Protein AF-A0A4Z0BQF0-F1 (afdb_monomer_lite)

Structure (mmCIF, N/CA/C/O backbone):
data_AF-A0A4Z0BQF0-F1
#
_entry.id   AF-A0A4Z0BQF0-F1
#
loop_
_atom_site.group_PDB
_atom_site.id
_atom_site.type_symbol
_atom_site.label_atom_id
_atom_site.label_alt_id
_atom_site.label_comp_id
_atom_site.label_asym_id
_atom_site.label_entity_id
_atom_site.label_seq_id
_atom_site.pdbx_PDB_ins_code
_atom_site.Cartn_x
_atom_site.Cartn_y
_atom_site.Cartn_z
_atom_site.occupancy
_atom_site.B_iso_or_equiv
_atom_site.auth_seq_id
_atom_site.auth_comp_id
_atom_site.auth_asym_id
_atom_site.auth_atom_id
_atom_site.pdbx_PDB_model_num
ATOM 1 N N . MET A 1 1 ? 35.170 10.098 24.941 1.00 36.47 1 MET A N 1
ATOM 2 C CA . MET A 1 1 ? 35.971 8.857 24.996 1.00 36.47 1 MET A CA 1
ATOM 3 C C . MET A 1 1 ? 34.979 7.705 24.861 1.00 36.47 1 MET A C 1
ATOM 5 O O . MET A 1 1 ? 34.327 7.397 25.837 1.00 36.47 1 MET A O 1
ATOM 9 N N . GLY A 1 2 ? 34.606 7.174 23.699 1.00 35.69 2 GLY A N 1
ATOM 10 C CA . GLY A 1 2 ? 35.342 6.947 22.461 1.00 35.69 2 GLY A CA 1
ATOM 11 C C . GLY A 1 2 ? 35.560 5.438 22.331 1.00 35.69 2 GLY A C 1
ATOM 12 O O . GLY A 1 2 ? 36.603 4.971 22.761 1.00 35.69 2 GLY A O 1
ATOM 13 N N . VAL A 1 3 ? 34.583 4.689 21.801 1.00 45.22 3 VAL A N 1
ATOM 14 C CA . VAL A 1 3 ? 34.793 3.307 21.331 1.00 45.22 3 VAL A CA 1
ATOM 15 C C . VAL A 1 3 ? 34.019 3.104 20.028 1.00 45.22 3 VAL A C 1
ATOM 17 O O . VAL A 1 3 ? 32.892 3.570 19.870 1.00 45.22 3 VAL A O 1
ATOM 20 N N . ILE A 1 4 ? 34.726 2.492 19.089 1.00 41.62 4 ILE A N 1
ATOM 21 C CA . ILE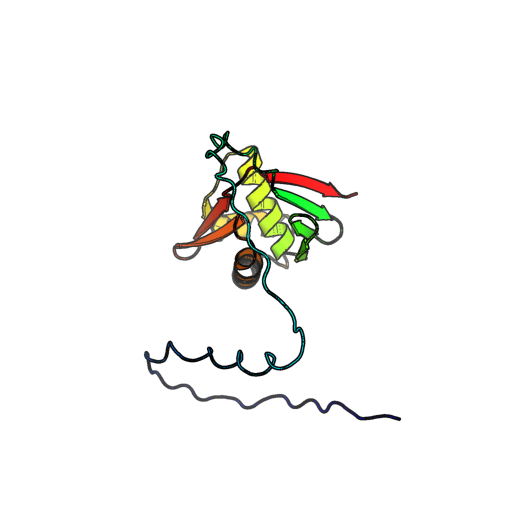 A 1 4 ? 34.527 2.435 17.643 1.00 41.62 4 ILE A CA 1
ATOM 22 C C . ILE A 1 4 ? 33.658 1.217 17.302 1.00 41.62 4 ILE A C 1
ATOM 24 O O . ILE A 1 4 ? 33.927 0.129 17.806 1.00 41.62 4 ILE A O 1
ATOM 28 N N . PHE A 1 5 ? 32.665 1.373 16.423 1.00 38.44 5 PHE A N 1
ATOM 29 C CA . PHE A 1 5 ? 32.040 0.235 15.744 1.00 38.44 5 PHE A CA 1
ATOM 30 C C . PHE A 1 5 ? 32.835 -0.050 14.472 1.00 38.44 5 PHE A C 1
ATOM 32 O O . PHE A 1 5 ? 32.873 0.776 13.560 1.00 38.44 5 PHE A O 1
ATOM 39 N N . LEU A 1 6 ? 33.520 -1.191 14.461 1.00 40.44 6 LEU A N 1
ATOM 40 C CA . LEU A 1 6 ? 34.156 -1.744 13.275 1.00 40.44 6 LEU A CA 1
ATOM 41 C C . LEU A 1 6 ? 33.086 -2.414 12.415 1.00 40.44 6 LEU A C 1
ATOM 43 O O . LEU A 1 6 ? 32.376 -3.314 12.859 1.00 40.44 6 LEU A O 1
ATOM 47 N N . ASP A 1 7 ? 33.006 -1.918 11.191 1.00 36.16 7 ASP A N 1
ATOM 48 C CA . ASP A 1 7 ? 32.396 -2.542 10.030 1.00 36.16 7 ASP A CA 1
ATOM 49 C C . ASP A 1 7 ? 33.197 -3.801 9.642 1.00 36.16 7 ASP A C 1
ATOM 51 O O . ASP A 1 7 ? 34.430 -3.808 9.722 1.00 36.16 7 ASP A O 1
ATOM 55 N N . SER A 1 8 ? 32.521 -4.877 9.248 1.00 38.41 8 SER A N 1
ATOM 56 C CA . SER A 1 8 ? 33.123 -5.956 8.457 1.00 38.41 8 SER A CA 1
ATOM 57 C C . SER A 1 8 ? 32.035 -6.642 7.647 1.00 38.41 8 SER A C 1
ATOM 59 O O . SER A 1 8 ? 31.289 -7.495 8.127 1.00 38.41 8 SER A O 1
ATOM 61 N N . GLU A 1 9 ? 31.957 -6.188 6.405 1.00 40.25 9 GLU A N 1
ATOM 62 C CA . GLU A 1 9 ? 31.356 -6.848 5.259 1.00 40.25 9 GLU A CA 1
ATOM 63 C C . GLU A 1 9 ? 31.924 -8.259 4.999 1.00 40.25 9 GLU A C 1
ATOM 65 O O . GLU A 1 9 ? 33.106 -8.528 5.203 1.00 40.25 9 GLU A O 1
ATOM 70 N N . LEU A 1 10 ? 31.056 -9.087 4.408 1.00 37.41 10 LEU A N 1
ATOM 71 C CA . LEU A 1 10 ? 31.344 -10.228 3.530 1.00 37.41 10 LEU A CA 1
ATOM 72 C C . LEU A 1 10 ? 31.944 -11.497 4.153 1.00 37.41 10 LEU A C 1
ATOM 74 O O . LEU A 1 10 ? 33.155 -11.677 4.256 1.00 37.41 10 LEU A O 1
ATOM 78 N N . GLN A 1 11 ? 31.072 -12.493 4.324 1.00 39.50 11 GLN A N 1
ATOM 79 C CA . GLN A 1 11 ? 31.432 -13.847 3.916 1.00 39.50 11 GLN A CA 1
ATOM 80 C C . GLN A 1 11 ? 30.382 -14.407 2.958 1.00 39.50 11 GLN A C 1
ATOM 82 O O . GLN A 1 11 ? 29.212 -14.600 3.283 1.00 39.50 11 GLN A O 1
ATOM 87 N N . ASP A 1 12 ? 30.869 -14.559 1.738 1.00 36.28 12 ASP A N 1
ATOM 88 C CA . ASP A 1 12 ? 30.223 -15.022 0.530 1.00 36.28 12 ASP A CA 1
ATOM 89 C C . ASP A 1 12 ? 29.967 -16.541 0.561 1.00 36.28 12 ASP A C 1
ATOM 91 O O . ASP A 1 12 ? 30.722 -17.303 1.163 1.00 36.28 12 ASP A O 1
ATOM 95 N N . LEU A 1 13 ? 28.949 -16.949 -0.201 1.00 39.44 13 LEU A N 1
ATOM 96 C CA . LEU A 1 13 ? 28.842 -18.221 -0.930 1.00 39.44 13 LEU A CA 1
ATOM 97 C C . LEU A 1 13 ? 28.981 -19.550 -0.161 1.00 39.44 13 LEU A C 1
ATOM 99 O O . LEU A 1 13 ? 30.055 -20.136 -0.086 1.00 39.44 13 LEU A O 1
ATOM 103 N N . THR A 1 14 ? 27.839 -20.177 0.134 1.00 38.66 14 THR A N 1
ATOM 104 C CA . THR A 1 14 ? 27.660 -21.597 -0.225 1.00 38.66 14 THR A CA 1
ATOM 105 C C . THR A 1 14 ? 26.267 -21.804 -0.808 1.00 38.66 14 THR A C 1
ATOM 107 O O . THR A 1 14 ? 25.252 -21.727 -0.123 1.00 38.66 14 THR A O 1
ATOM 110 N N . GLY A 1 15 ? 26.218 -22.023 -2.120 1.00 39.31 15 GLY A N 1
ATOM 111 C CA . GLY A 1 15 ? 25.079 -22.668 -2.747 1.00 39.31 15 GLY A CA 1
ATOM 112 C C . GLY A 1 15 ? 25.217 -24.171 -2.553 1.00 39.31 15 GLY A C 1
ATOM 113 O O . GLY A 1 15 ? 26.215 -24.743 -2.978 1.00 39.31 15 GLY A O 1
ATOM 114 N N . LEU A 1 16 ? 24.222 -24.796 -1.937 1.00 42.75 16 LEU A N 1
ATOM 115 C CA . LEU A 1 16 ? 23.752 -26.116 -2.324 1.00 42.75 16 LEU A CA 1
ATOM 116 C C . LEU A 1 16 ? 22.307 -26.254 -1.841 1.00 42.75 16 LEU A C 1
ATOM 118 O O . LEU A 1 16 ? 21.987 -25.997 -0.685 1.00 42.75 16 LEU A O 1
ATOM 122 N N . ASP A 1 17 ? 21.467 -26.578 -2.808 1.00 46.16 17 ASP A N 1
ATOM 123 C CA . ASP A 1 17 ? 20.210 -27.307 -2.714 1.00 46.16 17 ASP A CA 1
ATOM 124 C C . ASP A 1 17 ? 20.035 -28.089 -1.392 1.00 46.16 17 ASP A C 1
ATOM 126 O O . ASP A 1 17 ? 20.763 -29.050 -1.158 1.00 46.16 17 ASP A O 1
ATOM 130 N N . ASP A 1 18 ? 19.080 -27.684 -0.545 1.00 44.59 18 ASP A N 1
ATOM 131 C CA . ASP A 1 18 ? 18.231 -28.650 0.163 1.00 44.59 18 ASP A CA 1
ATOM 132 C C . ASP A 1 18 ? 16.933 -27.998 0.672 1.00 44.59 18 ASP A C 1
ATOM 134 O O . ASP A 1 18 ? 16.900 -27.093 1.516 1.00 44.59 18 ASP A O 1
ATOM 138 N N . GLU A 1 19 ? 15.826 -28.475 0.122 1.00 52.97 19 GLU A N 1
ATOM 139 C CA . GLU A 1 19 ? 14.467 -28.210 0.560 1.00 52.97 19 GLU A CA 1
ATOM 140 C C . GLU A 1 19 ? 14.216 -28.991 1.854 1.00 52.97 19 GLU A C 1
ATOM 142 O O . GLU A 1 19 ? 13.669 -30.077 1.783 1.00 52.97 19 GLU A O 1
ATOM 147 N N . THR A 1 20 ? 14.627 -28.482 3.027 1.00 52.19 20 THR A N 1
ATOM 148 C CA . THR A 1 20 ? 14.058 -28.788 4.367 1.00 52.19 20 THR A CA 1
ATOM 149 C C . THR A 1 20 ? 14.791 -27.985 5.454 1.00 52.19 20 THR A C 1
ATOM 151 O O . THR A 1 20 ? 15.859 -28.384 5.899 1.00 52.19 20 THR A O 1
ATOM 154 N N . SER A 1 21 ? 14.210 -26.876 5.939 1.00 42.09 21 SER A N 1
ATOM 155 C CA . SER A 1 21 ? 14.382 -26.376 7.329 1.00 42.09 21 SER A CA 1
ATOM 156 C C . SER A 1 21 ? 13.502 -25.146 7.601 1.00 42.09 21 SER A C 1
ATOM 158 O O . SER A 1 21 ? 13.953 -24.022 7.811 1.00 42.09 21 SER A O 1
ATOM 160 N N . ARG A 1 22 ? 12.183 -25.365 7.606 1.00 47.41 22 ARG A N 1
ATOM 161 C CA . ARG A 1 22 ? 11.244 -24.563 8.402 1.00 47.41 22 ARG A CA 1
ATOM 162 C C . ARG A 1 22 ? 11.247 -25.153 9.809 1.00 47.41 22 ARG A C 1
ATOM 164 O O . ARG A 1 22 ? 10.743 -26.256 9.959 1.00 47.41 22 ARG A O 1
ATOM 171 N N . SER A 1 23 ? 11.772 -24.425 10.793 1.00 43.50 23 SER A N 1
ATOM 172 C CA . SER A 1 23 ? 11.449 -24.509 12.234 1.00 43.50 23 SER A CA 1
ATOM 173 C C . SER A 1 23 ? 12.707 -24.306 13.074 1.00 43.50 23 SER A C 1
ATOM 175 O O . SER A 1 23 ? 13.505 -25.226 13.192 1.00 43.50 23 SER A O 1
ATOM 177 N N . ALA A 1 24 ? 12.846 -23.114 13.662 1.00 48.50 24 ALA A N 1
ATOM 178 C CA . ALA A 1 24 ? 13.331 -22.882 15.031 1.00 48.50 24 ALA A CA 1
ATOM 179 C C . ALA A 1 24 ? 13.774 -21.417 15.176 1.00 48.50 24 ALA A C 1
ATOM 181 O O . ALA A 1 24 ? 14.941 -21.086 15.016 1.00 48.50 24 ALA A O 1
ATOM 182 N N . PHE A 1 25 ? 12.835 -20.525 15.492 1.00 41.22 25 PHE A N 1
ATOM 183 C CA . PHE A 1 25 ? 13.168 -19.249 16.135 1.00 41.22 25 PHE A CA 1
ATOM 184 C C . PHE A 1 25 ? 12.067 -18.896 17.143 1.00 41.22 25 PHE A C 1
ATOM 186 O O . PHE A 1 25 ? 11.382 -17.885 17.048 1.00 41.22 25 PHE A O 1
ATOM 193 N N . ILE A 1 26 ? 11.853 -19.810 18.093 1.00 52.25 26 ILE A N 1
ATOM 194 C CA . ILE A 1 26 ? 11.098 -19.568 19.325 1.00 52.25 26 ILE A CA 1
ATOM 195 C C . ILE A 1 26 ? 11.985 -20.070 20.460 1.00 52.25 26 ILE A C 1
ATOM 197 O O . ILE A 1 26 ? 11.870 -21.218 20.870 1.00 52.25 26 ILE A O 1
ATOM 201 N N . THR A 1 27 ? 12.919 -19.240 20.925 1.00 51.25 27 THR A N 1
ATOM 202 C CA . THR A 1 27 ? 13.551 -19.394 22.248 1.00 51.25 27 THR A CA 1
ATOM 203 C C . THR A 1 27 ? 14.149 -18.052 22.685 1.00 51.25 27 THR A C 1
ATOM 205 O O . THR A 1 27 ? 15.362 -17.859 22.676 1.00 51.25 27 THR A O 1
ATOM 208 N N . HIS A 1 28 ? 13.294 -17.077 23.012 1.00 44.16 28 HIS A N 1
ATOM 209 C CA . HIS A 1 28 ? 13.731 -15.920 23.809 1.00 44.16 28 HIS A CA 1
ATOM 210 C C . HIS A 1 28 ? 12.588 -15.244 24.583 1.00 44.16 28 HIS A C 1
ATOM 212 O O . HIS A 1 28 ? 12.461 -14.023 24.606 1.00 44.16 28 HIS A O 1
ATOM 218 N N . ILE A 1 29 ? 11.738 -16.045 25.226 1.00 52.66 29 ILE A N 1
ATOM 219 C CA . ILE A 1 29 ? 10.894 -15.582 26.331 1.00 52.66 29 ILE A CA 1
ATOM 220 C C . ILE A 1 29 ? 11.113 -16.581 27.455 1.00 52.66 29 ILE A C 1
ATOM 222 O O . ILE A 1 29 ? 10.478 -17.623 27.406 1.00 52.66 29 ILE A O 1
ATOM 226 N N . GLU A 1 30 ? 12.022 -16.306 28.401 1.00 44.28 30 GLU A N 1
ATOM 227 C CA . GLU A 1 30 ? 12.051 -17.023 29.695 1.00 44.28 30 GLU A CA 1
ATOM 228 C C . GLU A 1 30 ? 13.023 -16.455 30.755 1.00 44.28 30 GLU A C 1
ATOM 230 O O . GLU A 1 30 ? 13.664 -17.201 31.485 1.00 44.28 30 GLU A O 1
ATOM 235 N N . ALA A 1 31 ? 13.144 -15.129 30.904 1.00 47.25 31 ALA A N 1
ATOM 236 C CA . ALA A 1 31 ? 13.887 -14.578 32.050 1.00 47.25 31 ALA A CA 1
ATOM 237 C C . ALA A 1 31 ? 13.473 -13.144 32.420 1.00 47.25 31 ALA A C 1
ATOM 239 O O . ALA A 1 31 ? 14.255 -12.215 32.243 1.00 47.25 31 ALA A O 1
ATOM 240 N N . ALA A 1 32 ? 12.249 -12.944 32.922 1.00 46.34 32 ALA A N 1
ATOM 241 C CA . ALA A 1 32 ? 11.877 -11.696 33.612 1.00 46.34 32 ALA A CA 1
ATOM 242 C C . ALA A 1 32 ? 10.595 -11.832 34.463 1.00 46.34 32 ALA A C 1
ATOM 244 O O . ALA A 1 32 ? 9.720 -10.973 34.394 1.00 46.34 32 ALA A O 1
ATOM 245 N N . MET A 1 33 ? 10.437 -12.917 35.233 1.00 46.38 33 MET A N 1
ATOM 246 C CA . MET A 1 33 ? 9.227 -13.123 36.049 1.00 46.38 33 MET A CA 1
ATOM 247 C C . MET A 1 33 ? 9.499 -13.568 37.489 1.00 46.38 33 MET A C 1
ATOM 249 O O . MET A 1 33 ? 8.829 -14.447 38.011 1.00 46.38 33 MET A O 1
ATOM 253 N N . GLU A 1 34 ? 10.444 -12.917 38.157 1.00 47.38 34 GLU A N 1
ATOM 254 C CA . GLU A 1 34 ? 10.653 -13.069 39.599 1.00 47.38 34 GLU A CA 1
ATOM 255 C C . GLU A 1 34 ? 10.967 -11.689 40.180 1.00 47.38 34 GLU A C 1
ATOM 257 O O . GLU A 1 34 ? 12.089 -11.213 40.039 1.00 47.38 34 GLU A O 1
ATOM 262 N N . LEU A 1 35 ? 9.957 -11.019 40.752 1.00 45.44 35 LEU A N 1
ATOM 263 C CA . LEU A 1 35 ? 10.021 -10.286 42.029 1.00 45.44 35 LEU A CA 1
ATOM 264 C C . LEU A 1 35 ? 8.879 -9.264 42.162 1.00 45.44 35 LEU A C 1
ATOM 266 O O . LEU A 1 35 ? 8.734 -8.351 41.357 1.00 45.44 35 LEU A O 1
ATOM 270 N N . ALA A 1 36 ? 8.173 -9.394 43.289 1.00 46.69 36 ALA A N 1
ATOM 271 C CA . ALA A 1 36 ? 7.253 -8.441 43.910 1.00 46.69 36 ALA A CA 1
ATOM 272 C C . ALA A 1 36 ? 5.842 -8.325 43.302 1.00 46.69 36 ALA A C 1
ATOM 274 O O . ALA A 1 36 ? 5.617 -7.641 42.314 1.00 46.69 36 ALA A O 1
ATOM 275 N N . ILE A 1 37 ? 4.855 -8.897 43.996 1.00 45.00 37 ILE A N 1
ATOM 276 C CA . ILE A 1 37 ? 3.926 -8.143 44.860 1.00 45.00 37 ILE A CA 1
ATOM 277 C C . ILE A 1 37 ? 3.157 -9.167 45.705 1.00 45.00 37 ILE A C 1
ATOM 279 O O . ILE A 1 37 ? 2.537 -10.092 45.186 1.00 45.00 37 ILE A O 1
ATOM 283 N N . GLY A 1 38 ? 3.246 -9.014 47.023 1.00 33.69 38 GLY A N 1
ATOM 284 C CA . GLY A 1 38 ? 2.486 -9.800 47.982 1.00 33.69 38 GLY A CA 1
ATOM 285 C C . GLY A 1 38 ? 1.172 -9.138 48.410 1.00 33.69 38 GLY A C 1
ATOM 286 O O . GLY A 1 38 ? 1.055 -7.916 48.383 1.00 33.69 38 GLY A O 1
ATOM 287 N N . VAL A 1 39 ? 0.306 -10.001 48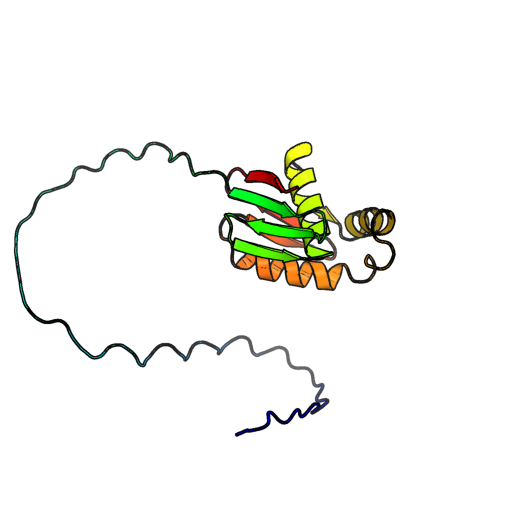.970 1.00 38.19 39 VAL A N 1
ATOM 288 C CA . VAL A 1 39 ? -0.740 -9.755 49.998 1.00 38.19 39 VAL A CA 1
ATOM 289 C C . VAL A 1 39 ? -2.076 -9.142 49.489 1.00 38.19 39 VAL A C 1
ATOM 291 O O . VAL A 1 39 ? -2.040 -8.181 48.732 1.00 38.19 39 VAL A O 1
ATOM 294 N N . PRO A 1 40 ? -3.275 -9.551 49.980 1.00 43.66 40 PRO A N 1
ATOM 295 C CA . PRO A 1 40 ? -3.881 -10.886 50.076 1.00 43.66 40 PRO A CA 1
ATOM 296 C C . PRO A 1 40 ? -5.373 -10.905 49.601 1.00 43.66 40 PRO A C 1
ATOM 298 O O . PRO A 1 40 ? -5.919 -9.935 49.089 1.00 43.66 40 PRO A O 1
ATOM 301 N N . HIS A 1 41 ? -6.015 -12.056 49.814 1.00 45.53 41 HIS A N 1
ATOM 302 C CA . HIS A 1 41 ? -7.401 -12.476 49.553 1.00 45.53 41 HIS A CA 1
ATOM 303 C C . HIS A 1 41 ? -8.531 -11.491 49.950 1.00 45.53 41 HIS A C 1
ATOM 305 O O . HIS A 1 41 ? -8.568 -11.005 51.080 1.00 45.53 41 HIS A O 1
ATOM 311 N N . GLY A 1 42 ? -9.507 -11.303 49.051 1.00 31.97 42 GLY A N 1
ATOM 312 C CA . GLY A 1 42 ? -10.768 -10.593 49.297 1.00 31.97 42 GLY A CA 1
ATOM 313 C C . GLY A 1 42 ? -11.902 -11.111 48.401 1.00 31.97 42 GLY A C 1
ATOM 314 O O . GLY A 1 42 ? -11.964 -10.795 47.218 1.00 31.97 42 GLY A O 1
ATOM 315 N N . GLU A 1 43 ? -12.766 -11.932 48.991 1.00 41.53 43 GLU A N 1
ATOM 316 C CA . GLU A 1 43 ? -14.031 -12.471 48.472 1.00 41.53 43 GLU A CA 1
ATOM 317 C C . GLU A 1 43 ? -15.096 -11.362 48.295 1.00 41.53 43 GLU A C 1
ATOM 319 O O . GLU A 1 43 ? -15.281 -10.572 49.218 1.00 41.53 43 GLU A O 1
ATOM 324 N N . LEU A 1 44 ? -15.819 -11.315 47.160 1.00 39.62 44 LEU A N 1
ATOM 325 C CA . LEU A 1 44 ? -17.300 -11.314 47.095 1.00 39.62 44 LEU A CA 1
ATOM 326 C C . LEU A 1 44 ? -17.828 -11.248 45.644 1.00 39.62 44 LEU A C 1
ATOM 328 O O . LEU A 1 44 ? -17.402 -10.439 44.825 1.00 39.62 44 LEU A O 1
ATOM 332 N N . ALA A 1 45 ? -18.812 -12.102 45.364 1.00 45.94 45 ALA A N 1
ATOM 333 C CA . ALA A 1 45 ? -19.492 -12.285 44.087 1.00 45.94 45 ALA A CA 1
ATOM 334 C C . ALA A 1 45 ? -20.494 -11.170 43.717 1.00 45.94 45 ALA A C 1
ATOM 336 O O . ALA A 1 45 ? -21.157 -10.609 44.587 1.00 45.94 45 ALA A O 1
ATOM 337 N N . ALA A 1 46 ? -20.722 -10.982 42.410 1.00 41.59 46 ALA A N 1
ATOM 338 C CA . ALA A 1 46 ? -22.021 -10.595 41.844 1.00 41.59 46 ALA A CA 1
ATOM 339 C C . ALA A 1 46 ? -22.129 -11.073 40.374 1.00 41.59 46 ALA A C 1
ATOM 341 O O . ALA A 1 46 ? -21.162 -10.924 39.623 1.00 41.59 46 ALA A O 1
ATOM 342 N N . PRO A 1 47 ? -23.266 -11.648 39.932 1.00 48.22 47 PRO A N 1
ATOM 343 C CA . PRO A 1 47 ? -23.418 -12.158 38.572 1.00 48.22 47 PRO A CA 1
ATOM 344 C C . PRO A 1 47 ? -23.755 -11.012 37.610 1.00 48.22 47 PRO A C 1
ATOM 346 O O . PRO A 1 47 ? -24.793 -10.366 37.744 1.00 48.22 47 PRO A O 1
ATOM 349 N N . LEU A 1 48 ? -22.890 -10.762 36.626 1.00 48.41 48 LEU A N 1
ATOM 350 C CA . LEU A 1 48 ? -23.175 -9.816 35.549 1.00 48.41 48 LEU A CA 1
ATOM 351 C C . LEU A 1 48 ? -23.875 -10.549 34.402 1.00 48.41 48 LEU A C 1
ATOM 353 O O . LEU A 1 48 ? -23.280 -11.341 33.675 1.00 48.41 48 LEU A O 1
ATOM 357 N N . THR A 1 49 ? -25.168 -10.275 34.277 1.00 46.81 49 THR A N 1
ATOM 358 C CA . THR A 1 49 ? -26.026 -10.561 33.127 1.00 46.81 49 THR A CA 1
ATOM 359 C C . THR A 1 49 ? -25.315 -10.168 31.821 1.00 46.81 49 THR A C 1
ATOM 361 O O . THR A 1 49 ? -24.817 -9.041 31.742 1.00 46.81 49 THR A O 1
ATOM 364 N N . PRO A 1 50 ? -25.259 -11.019 30.778 1.00 50.22 50 PRO A N 1
ATOM 365 C CA . PRO A 1 50 ? -24.654 -10.620 29.515 1.00 50.22 50 PRO A CA 1
ATOM 366 C C . PRO A 1 50 ? -25.516 -9.542 28.848 1.00 50.22 50 PRO A C 1
ATOM 368 O O . PRO A 1 50 ? -26.646 -9.788 28.424 1.00 50.22 50 PRO A O 1
ATOM 371 N N . LEU A 1 51 ? -24.974 -8.326 28.777 1.00 48.75 51 LEU A N 1
ATOM 372 C CA . LEU A 1 51 ? -25.493 -7.260 27.931 1.00 48.75 51 LEU A CA 1
ATOM 373 C C . LEU A 1 51 ? -25.332 -7.698 26.474 1.00 48.75 51 LEU A C 1
ATOM 375 O O . LEU A 1 51 ? -24.234 -8.025 26.030 1.00 48.75 51 LEU A O 1
ATOM 379 N N . SER A 1 52 ? -26.448 -7.722 25.749 1.00 50.38 52 SER A N 1
ATOM 380 C CA . SER A 1 52 ? -26.489 -7.941 24.306 1.00 50.38 52 SER A CA 1
ATOM 381 C C . SER A 1 52 ? -25.580 -6.923 23.611 1.00 50.38 52 SER A C 1
ATOM 383 O O . SER A 1 52 ? -25.822 -5.716 23.657 1.00 50.38 52 SER A O 1
ATOM 385 N N . GLU A 1 53 ? -24.500 -7.421 23.016 1.00 48.09 53 GLU A N 1
ATOM 386 C CA . GLU A 1 53 ? -23.498 -6.631 22.312 1.00 48.09 53 GLU A CA 1
ATOM 387 C C . GLU A 1 53 ? -24.112 -6.129 20.996 1.00 48.09 53 GLU A C 1
ATOM 389 O O . GLU A 1 53 ? -24.243 -6.863 20.016 1.00 48.09 53 GLU A O 1
ATOM 394 N N . ALA A 1 54 ? -24.560 -4.870 20.984 1.00 54.44 54 ALA A N 1
ATOM 395 C CA . ALA A 1 54 ? -24.890 -4.170 19.746 1.00 54.44 54 ALA A CA 1
ATOM 396 C C . ALA A 1 54 ? -23.670 -4.218 18.803 1.00 54.44 54 ALA A C 1
ATOM 398 O O . ALA A 1 54 ? -22.539 -4.163 19.298 1.00 54.44 54 ALA A O 1
ATOM 399 N N . PRO A 1 55 ? -23.850 -4.296 17.467 1.00 52.16 55 PRO A N 1
ATOM 400 C CA . PRO A 1 55 ? -22.730 -4.364 16.537 1.00 52.16 55 PRO A CA 1
ATOM 401 C C . PRO A 1 55 ? -21.841 -3.144 16.759 1.00 52.16 55 PRO A C 1
ATOM 403 O O . PRO A 1 55 ? -22.231 -2.010 16.475 1.00 52.16 55 PRO A O 1
ATOM 406 N N . SER A 1 56 ? -20.663 -3.372 17.336 1.00 54.94 56 SER A N 1
ATOM 407 C CA . SER A 1 56 ? -19.744 -2.306 17.691 1.00 54.94 56 SER A CA 1
ATOM 408 C C . SER A 1 56 ? -19.404 -1.551 16.414 1.00 54.94 56 SER A C 1
ATOM 410 O O . SER A 1 56 ? -18.834 -2.120 15.480 1.00 54.94 56 SER A O 1
ATOM 412 N N . SER A 1 57 ? -19.758 -0.268 16.357 1.00 59.56 57 SER A N 1
ATOM 413 C CA . SER A 1 57 ? -19.329 0.648 15.306 1.00 59.56 57 SER A CA 1
ATOM 414 C C . SER A 1 57 ? -17.806 0.768 15.375 1.00 59.56 57 SER A C 1
ATOM 416 O O . SER A 1 57 ? -17.253 1.637 16.055 1.00 59.56 57 SER A O 1
ATOM 418 N N . ARG A 1 58 ? -17.099 -0.180 14.759 1.00 72.25 58 ARG A N 1
ATOM 419 C CA . ARG A 1 58 ? -15.642 -0.249 14.804 1.00 72.25 58 ARG A CA 1
ATOM 420 C C . ARG A 1 58 ? -15.123 1.004 14.108 1.00 72.25 58 ARG A C 1
ATOM 422 O O . ARG A 1 58 ? -15.385 1.191 12.924 1.00 72.25 58 ARG A O 1
ATOM 429 N N . GLN A 1 59 ? -14.411 1.861 14.846 1.00 87.62 59 GLN A N 1
ATOM 430 C CA . GLN A 1 59 ? -13.882 3.122 14.311 1.00 87.62 59 GLN A CA 1
ATOM 431 C C . GLN A 1 59 ? -13.142 2.889 12.979 1.00 87.62 59 GLN A C 1
ATOM 433 O O . GLN A 1 59 ? -12.474 1.853 12.845 1.00 87.62 59 GLN A O 1
ATOM 438 N N . PRO A 1 60 ? -13.246 3.798 11.998 1.00 92.81 60 PRO A N 1
ATOM 439 C CA . PRO A 1 60 ? -12.558 3.628 10.727 1.00 92.81 60 PRO A CA 1
ATOM 440 C C . PRO A 1 60 ? -11.033 3.654 10.909 1.00 92.81 60 PRO A C 1
ATOM 442 O O . PRO A 1 60 ? -10.508 4.316 11.804 1.00 92.81 60 PRO A O 1
ATOM 445 N N . ILE A 1 61 ? -10.320 2.931 10.047 1.00 95.25 61 ILE A N 1
ATOM 446 C CA . ILE A 1 61 ? -8.861 2.982 9.938 1.00 95.25 61 ILE A CA 1
ATOM 447 C C . ILE A 1 61 ? -8.488 4.309 9.280 1.00 95.25 61 ILE A C 1
ATOM 449 O O . ILE A 1 61 ? -8.823 4.538 8.119 1.00 95.25 61 ILE A O 1
ATOM 453 N N . LYS A 1 62 ? -7.768 5.170 9.995 1.00 96.56 62 LYS A N 1
ATOM 454 C CA . LYS A 1 62 ? -7.326 6.466 9.474 1.00 96.56 62 LYS A CA 1
ATOM 455 C C . LYS A 1 62 ? -6.023 6.306 8.715 1.00 96.56 62 LYS A C 1
ATOM 457 O O . LYS A 1 62 ? -5.008 5.949 9.306 1.00 96.56 62 LYS A O 1
ATOM 462 N N . ILE A 1 63 ? -6.030 6.598 7.425 1.00 97.56 63 ILE A N 1
ATOM 463 C CA . ILE A 1 63 ? -4.864 6.494 6.554 1.00 97.56 63 ILE A CA 1
ATOM 464 C C . ILE A 1 63 ? -4.481 7.901 6.122 1.00 97.56 63 ILE A C 1
ATOM 466 O O . ILE A 1 63 ? -5.203 8.550 5.370 1.00 97.56 63 ILE A O 1
ATOM 470 N N . ARG A 1 64 ? -3.329 8.374 6.593 1.00 97.88 64 ARG A N 1
ATOM 471 C CA . ARG A 1 64 ? -2.844 9.728 6.322 1.00 97.88 64 ARG A CA 1
ATOM 472 C C . ARG A 1 64 ? -1.601 9.692 5.447 1.00 97.88 64 ARG A C 1
ATOM 474 O O . ARG A 1 64 ? -0.616 9.061 5.829 1.00 97.88 64 ARG A O 1
ATOM 481 N N . ARG A 1 65 ? -1.626 10.405 4.320 1.00 97.50 65 ARG A N 1
ATOM 482 C CA . ARG A 1 65 ? -0.478 10.593 3.422 1.00 97.50 65 ARG A CA 1
ATOM 483 C C . ARG A 1 65 ? 0.073 12.008 3.520 1.00 97.50 65 ARG A C 1
ATOM 485 O O . ARG A 1 65 ? -0.682 12.972 3.505 1.00 97.50 65 ARG A O 1
ATOM 492 N N . PHE A 1 66 ? 1.395 12.113 3.540 1.00 96.50 66 PHE A N 1
ATOM 493 C CA . PHE A 1 66 ? 2.136 13.352 3.332 1.00 96.50 66 PHE A CA 1
ATOM 494 C C . PHE A 1 66 ? 2.692 13.344 1.897 1.00 96.50 66 PHE A C 1
ATOM 496 O O . PHE A 1 66 ? 3.622 12.586 1.611 1.00 96.50 66 PHE A O 1
ATOM 503 N N . PRO A 1 67 ? 2.133 14.139 0.967 1.00 92.06 67 PRO A N 1
ATOM 504 C CA . PRO A 1 67 ? 2.416 14.022 -0.463 1.00 92.06 67 PRO A CA 1
ATOM 505 C C . PRO A 1 67 ? 3.834 14.468 -0.832 1.00 92.06 67 PRO A C 1
ATOM 507 O O . PRO A 1 67 ? 4.387 13.981 -1.809 1.00 92.06 67 PRO A O 1
ATOM 510 N N . ARG A 1 68 ? 4.466 15.340 -0.034 1.00 91.38 68 ARG A N 1
ATOM 511 C CA . ARG A 1 68 ? 5.828 15.842 -0.298 1.00 91.38 68 ARG A CA 1
ATOM 512 C C . ARG A 1 68 ? 6.883 14.730 -0.373 1.00 91.38 68 ARG A C 1
ATOM 514 O O . ARG A 1 68 ? 7.907 14.900 -1.026 1.00 91.38 68 ARG A O 1
ATOM 521 N N . ASN A 1 69 ? 6.682 13.634 0.352 1.00 90.00 69 ASN A N 1
ATOM 522 C CA . ASN A 1 69 ? 7.653 12.545 0.492 1.00 90.00 69 ASN A CA 1
ATOM 523 C C . ASN A 1 69 ? 7.012 11.147 0.471 1.00 90.00 69 ASN A C 1
ATOM 525 O O . ASN A 1 69 ? 7.685 10.156 0.777 1.00 90.00 69 ASN A O 1
ATOM 529 N N . ASP A 1 70 ? 5.721 11.075 0.147 1.00 92.62 70 ASP A N 1
ATOM 530 C CA . ASP A 1 70 ? 4.913 9.856 0.144 1.00 92.62 70 ASP A CA 1
ATOM 531 C C . ASP A 1 70 ? 5.029 9.049 1.438 1.00 92.62 70 ASP A C 1
ATOM 533 O O . ASP A 1 70 ? 5.080 7.817 1.430 1.00 92.62 70 ASP A O 1
ATOM 537 N N . VAL A 1 71 ? 5.114 9.749 2.570 1.00 96.19 71 VAL A N 1
ATOM 538 C CA . VAL A 1 71 ? 5.066 9.117 3.887 1.00 96.19 71 VAL A CA 1
ATOM 539 C C . VAL A 1 71 ? 3.620 8.813 4.236 1.00 96.19 71 VAL A C 1
ATOM 541 O O . VAL A 1 71 ? 2.742 9.664 4.087 1.00 96.19 71 VAL A O 1
ATOM 544 N N . ILE A 1 72 ? 3.382 7.602 4.733 1.00 97.25 72 ILE A N 1
ATOM 545 C CA . ILE A 1 72 ? 2.051 7.117 5.079 1.00 97.25 72 ILE A CA 1
ATOM 546 C C . ILE A 1 72 ? 2.014 6.672 6.530 1.00 97.25 72 ILE A C 1
ATOM 548 O O . ILE A 1 72 ? 2.903 5.964 7.007 1.00 97.25 72 ILE A O 1
ATOM 552 N N . PHE A 1 73 ? 0.943 7.078 7.201 1.00 97.38 73 PHE A N 1
ATOM 553 C CA . PHE A 1 73 ? 0.597 6.665 8.548 1.00 97.38 73 PHE A CA 1
ATOM 554 C C . PHE A 1 73 ? -0.759 5.963 8.556 1.00 97.38 73 PHE A C 1
ATOM 556 O O . PHE A 1 73 ? -1.687 6.397 7.872 1.00 97.38 73 PHE A O 1
ATOM 563 N N . VAL A 1 74 ? -0.885 4.924 9.375 1.00 96.69 74 VAL A N 1
ATOM 564 C CA . VAL A 1 74 ? -2.130 4.195 9.636 1.00 96.69 74 VAL A CA 1
ATOM 565 C C . VAL A 1 74 ? -2.453 4.351 11.117 1.00 96.69 74 VAL A C 1
ATOM 567 O O . VAL A 1 74 ? -1.636 4.017 11.961 1.00 96.69 74 VAL A O 1
ATOM 570 N N . ASN A 1 75 ? -3.610 4.923 11.450 1.00 94.75 75 ASN A N 1
ATOM 571 C CA . ASN A 1 75 ? -4.021 5.265 12.819 1.00 94.75 75 ASN A CA 1
ATOM 572 C C . ASN A 1 75 ? -2.986 6.092 13.607 1.00 94.75 75 ASN A C 1
ATOM 574 O O . ASN A 1 75 ? -2.931 6.035 14.829 1.00 94.75 75 ASN A O 1
ATOM 578 N N . GLY A 1 76 ? -2.178 6.892 12.906 1.00 94.12 76 GLY A N 1
ATOM 579 C CA . GLY A 1 76 ? -1.095 7.673 13.511 1.00 94.12 76 GLY A CA 1
ATOM 580 C C . GLY A 1 76 ? 0.232 6.923 13.649 1.00 94.12 76 GLY A C 1
ATOM 581 O O . GLY A 1 76 ? 1.234 7.558 13.960 1.00 94.12 76 GLY A O 1
ATOM 582 N N . GLU A 1 77 ? 0.276 5.629 13.336 1.00 95.88 77 GLU A N 1
ATOM 583 C CA . GLU A 1 77 ? 1.493 4.816 13.318 1.00 95.88 77 GLU A CA 1
ATOM 584 C C . GLU A 1 77 ? 2.159 4.864 11.944 1.00 95.88 77 GLU A C 1
ATOM 586 O O . GLU A 1 77 ? 1.491 4.848 10.909 1.00 95.88 77 GLU A O 1
ATOM 591 N N . TYR A 1 78 ? 3.487 4.954 11.915 1.00 96.12 78 TYR A N 1
ATOM 592 C CA . TYR A 1 78 ? 4.236 5.006 10.663 1.00 96.12 78 TYR A CA 1
ATOM 593 C C . TYR A 1 78 ? 4.144 3.667 9.926 1.00 96.12 78 TYR A C 1
ATOM 595 O O . TYR A 1 78 ? 4.529 2.631 10.463 1.00 96.12 78 TYR A O 1
ATOM 603 N N . LEU A 1 79 ? 3.703 3.706 8.668 1.00 96.75 79 LEU A N 1
ATOM 604 C CA . LEU A 1 79 ? 3.655 2.528 7.808 1.00 96.75 79 LEU A CA 1
ATOM 605 C C . LEU A 1 79 ? 4.893 2.458 6.909 1.00 96.75 79 LEU A C 1
ATOM 607 O O . LEU A 1 79 ? 5.661 1.493 6.946 1.00 96.75 79 LEU A O 1
ATOM 611 N N . ILE A 1 80 ? 5.061 3.460 6.039 1.00 96.38 80 ILE A N 1
ATOM 612 C CA . ILE A 1 80 ? 6.056 3.429 4.964 1.00 96.38 80 ILE A CA 1
ATOM 613 C C . ILE A 1 80 ? 6.323 4.825 4.384 1.00 96.38 80 ILE A C 1
ATOM 615 O O . ILE A 1 80 ? 5.622 5.785 4.700 1.00 96.38 80 ILE A O 1
ATOM 619 N N . LYS A 1 81 ? 7.338 4.939 3.518 1.00 94.19 81 LYS A N 1
ATOM 620 C CA . LYS A 1 8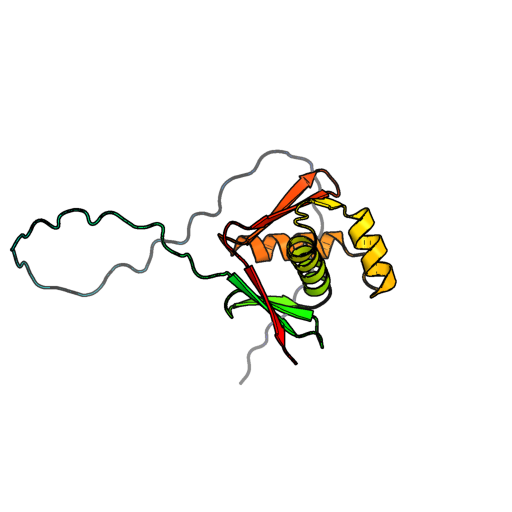1 ? 7.687 6.167 2.791 1.00 94.19 81 LYS A CA 1
ATOM 621 C C . LYS A 1 81 ? 8.109 5.901 1.346 1.00 94.19 81 LYS A C 1
ATOM 623 O O . LYS A 1 81 ? 8.492 4.776 1.007 1.00 94.19 81 LYS A O 1
ATOM 628 N N . GLY A 1 82 ? 8.129 6.949 0.522 1.00 91.31 82 GLY A N 1
ATOM 629 C CA . GLY A 1 82 ? 8.620 6.897 -0.857 1.00 91.31 82 GLY A CA 1
ATOM 630 C C . GLY A 1 82 ? 7.749 6.021 -1.763 1.00 91.31 82 GLY A C 1
ATOM 631 O O . GLY A 1 82 ? 6.536 5.961 -1.595 1.00 91.31 82 GLY A O 1
ATOM 632 N N . LEU A 1 83 ? 8.357 5.295 -2.711 1.00 91.31 83 LEU A N 1
ATOM 633 C CA . LEU A 1 83 ? 7.603 4.577 -3.754 1.00 91.31 83 LEU A CA 1
ATOM 634 C C . LEU A 1 83 ? 6.609 3.543 -3.207 1.00 91.31 83 LEU A C 1
ATOM 636 O O . LEU A 1 83 ? 5.524 3.383 -3.752 1.00 91.31 83 LEU A O 1
ATOM 640 N N . ALA A 1 84 ? 6.951 2.840 -2.128 1.00 92.69 84 ALA A N 1
ATOM 641 C CA . ALA A 1 84 ? 6.015 1.901 -1.516 1.00 92.69 84 ALA A CA 1
ATOM 642 C C . ALA A 1 84 ? 4.806 2.619 -0.883 1.00 92.69 84 ALA A C 1
ATOM 644 O O . ALA A 1 84 ? 3.711 2.062 -0.865 1.00 92.69 84 ALA A O 1
ATOM 645 N N . GLY A 1 85 ? 4.986 3.874 -0.456 1.00 94.56 85 GLY A N 1
ATOM 646 C CA . GLY A 1 85 ? 3.894 4.777 -0.104 1.00 94.56 85 GLY A CA 1
ATOM 647 C C . GLY A 1 85 ? 3.046 5.153 -1.317 1.00 94.56 85 GLY A C 1
ATOM 648 O O . GLY A 1 85 ? 1.834 4.976 -1.275 1.00 94.56 85 GLY A O 1
ATOM 649 N N . VAL A 1 86 ? 3.662 5.563 -2.433 1.00 93.50 86 VAL A N 1
ATOM 650 C CA . VAL A 1 86 ? 2.944 5.851 -3.696 1.00 93.50 86 VAL A CA 1
ATOM 651 C C . VAL A 1 86 ? 2.078 4.662 -4.128 1.00 93.50 86 VAL A C 1
ATOM 653 O O . VAL A 1 86 ? 0.892 4.827 -4.406 1.00 93.50 86 VAL A O 1
ATOM 656 N N . ILE A 1 87 ? 2.657 3.454 -4.134 1.00 94.50 87 ILE A N 1
ATOM 657 C CA . ILE A 1 87 ? 1.958 2.209 -4.486 1.00 94.50 87 ILE A CA 1
ATOM 658 C C . ILE A 1 87 ? 0.757 1.990 -3.569 1.00 94.50 87 ILE A C 1
ATOM 660 O O . ILE A 1 87 ? -0.351 1.753 -4.046 1.00 94.50 87 ILE A O 1
ATOM 664 N N . PHE A 1 88 ? 0.973 2.068 -2.255 1.00 96.69 88 PHE A N 1
ATOM 665 C CA . PHE A 1 88 ? -0.097 1.861 -1.291 1.00 96.69 88 PHE A CA 1
ATOM 666 C C . PHE A 1 88 ? -1.213 2.896 -1.455 1.00 96.69 88 PHE A C 1
ATOM 668 O O . PHE A 1 88 ? -2.383 2.520 -1.470 1.00 96.69 88 PHE A O 1
ATOM 675 N N . TRP A 1 89 ? -0.862 4.173 -1.641 1.00 96.19 89 TRP A N 1
ATOM 676 C CA . TRP A 1 89 ? -1.834 5.247 -1.833 1.00 96.19 89 TRP A CA 1
ATOM 677 C C . TRP A 1 89 ? -2.687 5.035 -3.084 1.00 96.19 89 TRP A C 1
ATOM 679 O O . TRP A 1 89 ? -3.906 5.167 -3.024 1.00 96.19 89 TRP A O 1
ATOM 689 N N . LYS A 1 90 ? -2.071 4.626 -4.200 1.00 94.62 90 LYS A N 1
ATOM 690 C CA . LYS A 1 90 ? -2.796 4.273 -5.428 1.00 94.62 90 LYS A CA 1
ATOM 691 C C . LYS A 1 90 ? -3.799 3.148 -5.179 1.00 94.62 90 LYS A C 1
ATOM 693 O O . LYS A 1 90 ? -4.967 3.275 -5.533 1.00 94.62 90 LYS A O 1
ATOM 698 N N . VAL A 1 91 ? -3.346 2.067 -4.544 1.00 96.44 91 VAL A N 1
ATOM 699 C CA . VAL A 1 91 ? -4.165 0.883 -4.252 1.00 96.44 91 VAL A CA 1
ATOM 700 C C . VAL A 1 91 ? -5.354 1.231 -3.350 1.00 96.44 91 VAL A C 1
ATOM 702 O O . VAL A 1 91 ? -6.485 0.868 -3.665 1.00 96.44 91 VAL A O 1
ATOM 705 N N . ILE A 1 92 ? -5.131 1.967 -2.256 1.00 97.38 92 ILE A N 1
ATOM 706 C CA . ILE A 1 92 ? -6.208 2.325 -1.322 1.00 97.38 92 ILE A CA 1
ATOM 707 C C . ILE A 1 92 ? -7.170 3.366 -1.910 1.00 97.38 92 ILE A C 1
ATOM 709 O O . ILE A 1 92 ? -8.371 3.318 -1.647 1.00 97.38 92 ILE A O 1
ATOM 713 N N . GLN A 1 93 ? -6.677 4.276 -2.753 1.00 96.00 93 GLN A N 1
ATOM 714 C CA . GLN A 1 93 ? -7.522 5.241 -3.451 1.00 96.00 93 GLN A CA 1
ATOM 715 C C . GLN A 1 93 ? -8.404 4.557 -4.505 1.00 96.00 93 GLN A C 1
ATOM 717 O O . GLN A 1 93 ? -9.588 4.876 -4.608 1.00 96.00 93 GLN A O 1
ATOM 722 N N . ASP A 1 94 ? -7.863 3.600 -5.263 1.00 96.31 94 ASP A N 1
ATOM 723 C CA . ASP A 1 94 ? -8.635 2.802 -6.220 1.00 96.31 94 ASP A CA 1
ATOM 724 C C . ASP A 1 94 ? -9.683 1.935 -5.511 1.00 96.31 94 ASP A C 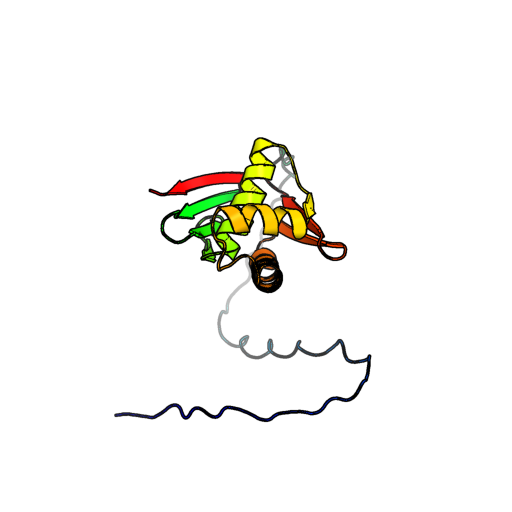1
ATOM 726 O O . ASP A 1 94 ? -10.812 1.830 -5.990 1.00 96.31 94 ASP A O 1
ATOM 730 N N . TYR A 1 95 ? -9.350 1.373 -4.346 1.00 96.94 95 TYR A N 1
ATOM 731 C CA . TYR A 1 95 ? -10.321 0.698 -3.487 1.00 96.94 95 TYR A CA 1
ATOM 732 C C . TYR A 1 95 ? -11.467 1.635 -3.086 1.00 96.94 95 TYR A C 1
ATOM 734 O O . TYR A 1 95 ? -12.631 1.284 -3.257 1.00 96.94 95 TYR A O 1
ATOM 742 N N . HIS A 1 96 ? -11.159 2.854 -2.636 1.00 95.75 96 HIS A N 1
ATOM 743 C CA . HIS A 1 96 ? -12.180 3.812 -2.205 1.00 95.75 96 HIS A CA 1
ATOM 744 C C . HIS A 1 96 ? -13.038 4.344 -3.365 1.00 95.75 96 HIS A C 1
ATOM 746 O O . HIS A 1 96 ? -14.230 4.588 -3.200 1.00 95.75 96 HIS A O 1
ATOM 752 N N . ARG A 1 97 ? -12.441 4.540 -4.548 1.00 95.94 97 ARG A N 1
ATOM 753 C CA . ARG A 1 97 ? -13.125 5.112 -5.719 1.00 95.94 97 ARG A CA 1
ATOM 754 C C . ARG A 1 97 ? -13.907 4.076 -6.524 1.00 95.94 97 ARG A C 1
ATOM 756 O O . ARG A 1 97 ? -14.946 4.410 -7.078 1.00 95.94 97 ARG A O 1
ATOM 763 N N . LEU A 1 98 ? -13.384 2.856 -6.642 1.00 96.06 98 LEU A N 1
ATOM 764 C CA . LEU A 1 98 ? -13.883 1.837 -7.574 1.00 96.06 98 LEU A CA 1
ATOM 765 C C . LEU A 1 98 ? -14.317 0.537 -6.880 1.00 96.06 98 LEU A C 1
ATOM 767 O O . LEU A 1 98 ? -14.779 -0.376 -7.557 1.00 96.06 98 LEU A O 1
ATOM 771 N N . GLY A 1 99 ? -14.117 0.399 -5.565 1.00 94.69 99 GLY A N 1
ATOM 772 C CA . GLY A 1 99 ? -14.316 -0.871 -4.852 1.00 94.69 99 GLY A CA 1
ATOM 773 C C . GLY A 1 99 ? -13.311 -1.956 -5.257 1.00 94.69 99 GLY A C 1
ATOM 774 O O . GLY A 1 99 ? -13.501 -3.135 -4.962 1.00 94.69 99 GLY A O 1
ATOM 775 N N . ARG A 1 100 ? -12.244 -1.577 -5.970 1.00 95.94 100 ARG A N 1
ATOM 776 C CA . ARG A 1 100 ? -11.274 -2.509 -6.537 1.00 95.94 100 ARG A CA 1
ATOM 777 C C . ARG A 1 100 ? -10.358 -3.065 -5.449 1.00 95.94 100 ARG A C 1
ATOM 779 O O . ARG A 1 100 ? -9.731 -2.307 -4.717 1.00 95.94 100 ARG A O 1
ATOM 786 N N . THR A 1 101 ? -10.225 -4.386 -5.393 1.00 97.00 101 THR A N 1
ATOM 787 C CA . THR A 1 101 ? -9.368 -5.067 -4.408 1.00 97.00 101 THR A CA 1
ATOM 788 C C . THR A 1 101 ? -8.203 -5.824 -5.033 1.00 97.00 101 THR A C 1
ATOM 790 O O . THR A 1 101 ? -7.248 -6.122 -4.329 1.00 97.00 101 THR A O 1
ATOM 793 N N . GLU A 1 102 ? -8.224 -6.113 -6.335 1.00 97.75 102 GLU A N 1
ATOM 794 C CA . GLU A 1 102 ? -7.180 -6.893 -7.010 1.00 97.75 102 GLU A CA 1
ATOM 795 C C . GLU A 1 102 ? -6.365 -6.062 -7.988 1.00 97.75 102 GLU A C 1
ATOM 797 O O . GLU A 1 102 ? -6.923 -5.352 -8.830 1.00 97.75 102 GLU A O 1
ATOM 802 N N . PHE A 1 103 ? -5.046 -6.221 -7.917 1.00 97.00 103 PHE A N 1
ATOM 803 C CA . PHE A 1 103 ? -4.101 -5.449 -8.709 1.00 97.00 103 PHE A CA 1
ATOM 804 C C . PHE A 1 103 ? -3.037 -6.338 -9.346 1.00 97.00 103 PHE A C 1
ATOM 806 O O . PHE A 1 103 ? -2.577 -7.316 -8.751 1.00 97.00 103 PHE A O 1
ATOM 813 N N . SER A 1 104 ? -2.630 -5.990 -10.564 1.00 95.75 104 SER A N 1
ATOM 814 C CA . SER A 1 104 ? -1.541 -6.655 -11.281 1.00 95.75 104 SER A CA 1
ATOM 815 C C . SER A 1 104 ? -0.236 -5.860 -11.180 1.00 95.75 104 SER A C 1
ATOM 817 O O . SER A 1 104 ? -0.223 -4.637 -11.145 1.00 95.75 104 SER A O 1
ATOM 819 N N . ASN A 1 105 ? 0.912 -6.528 -11.169 1.00 94.38 105 ASN A N 1
ATOM 820 C CA . ASN A 1 105 ? 2.198 -5.830 -11.162 1.00 94.38 105 ASN A CA 1
ATOM 821 C C . ASN A 1 105 ? 2.415 -5.047 -12.464 1.00 94.38 105 ASN A C 1
ATOM 823 O O . ASN A 1 105 ? 3.070 -4.011 -12.446 1.00 94.38 105 ASN A O 1
ATOM 827 N N . LEU A 1 106 ? 1.877 -5.539 -13.585 1.00 92.50 106 LEU A N 1
ATOM 828 C CA . LEU A 1 106 ? 2.015 -4.886 -14.884 1.00 92.50 106 LEU A CA 1
ATOM 829 C C . LEU A 1 106 ? 1.297 -3.535 -14.908 1.00 92.50 106 LEU A C 1
ATOM 831 O O . LEU A 1 106 ? 1.901 -2.544 -15.308 1.00 92.50 106 LEU A O 1
ATOM 835 N N . GLU A 1 107 ? 0.047 -3.478 -14.442 1.00 93.12 107 GLU A N 1
ATOM 836 C CA . GLU A 1 107 ? -0.700 -2.215 -14.411 1.00 93.12 107 GLU A CA 1
ATOM 837 C C . GLU A 1 107 ? -0.068 -1.219 -13.427 1.00 93.12 107 GLU A C 1
ATOM 839 O O . GLU A 1 107 ? 0.078 -0.048 -13.756 1.00 93.12 107 GLU A O 1
ATOM 844 N N . LEU A 1 108 ? 0.379 -1.689 -12.253 1.00 92.38 108 LEU A N 1
ATOM 845 C CA . LEU A 1 108 ? 1.005 -0.839 -11.248 1.00 92.38 108 LEU A CA 1
ATOM 846 C C . LEU A 1 108 ? 2.308 -0.273 -11.800 1.00 92.38 108 LEU A C 1
ATOM 848 O O . LEU A 1 108 ? 2.590 0.902 -11.612 1.00 92.38 108 LEU A O 1
ATOM 852 N N . ARG A 1 109 ? 3.087 -1.082 -12.525 1.00 91.19 109 ARG A N 1
ATOM 853 C CA . ARG A 1 109 ? 4.307 -0.615 -13.185 1.00 91.19 109 ARG A CA 1
ATOM 854 C C . ARG A 1 109 ? 3.999 0.434 -14.248 1.00 91.19 109 ARG A C 1
ATOM 856 O O . ARG A 1 109 ? 4.658 1.463 -14.253 1.00 91.19 109 ARG A O 1
ATOM 863 N N . LEU A 1 110 ? 3.011 0.193 -15.110 1.00 90.31 110 LEU A N 1
ATOM 864 C CA . LEU A 1 110 ? 2.652 1.113 -16.191 1.00 90.31 110 LEU A CA 1
ATOM 865 C C . LEU A 1 110 ? 2.197 2.477 -15.657 1.00 90.31 110 LEU A C 1
ATOM 867 O O . LEU A 1 110 ? 2.660 3.503 -16.145 1.00 90.31 110 LEU A O 1
ATOM 871 N N . GLU A 1 111 ? 1.355 2.486 -14.626 1.00 86.38 111 GLU A N 1
ATOM 872 C CA . GLU A 1 111 ? 0.901 3.713 -13.962 1.00 86.38 111 GLU A CA 1
ATOM 873 C C . GLU A 1 111 ? 2.068 4.442 -13.281 1.00 86.38 111 GLU A C 1
ATOM 875 O O . GLU A 1 111 ? 2.267 5.641 -13.468 1.00 86.38 111 GLU A O 1
ATOM 880 N N . LEU A 1 112 ? 2.894 3.713 -12.521 1.00 86.19 112 LEU A N 1
ATOM 881 C CA . LEU A 1 112 ? 4.035 4.306 -11.822 1.00 86.19 112 LEU A CA 1
ATOM 882 C C . LEU A 1 112 ? 5.079 4.855 -12.784 1.00 86.19 112 LEU A C 1
ATOM 884 O O . LEU A 1 112 ? 5.676 5.874 -12.467 1.00 86.19 112 LEU A O 1
ATOM 888 N N . SER A 1 113 ? 5.290 4.240 -13.948 1.00 84.31 113 SER A N 1
ATOM 889 C CA . SER A 1 113 ? 6.214 4.762 -14.957 1.00 84.31 113 SER A CA 1
ATOM 890 C C . SER A 1 113 ? 5.800 6.138 -15.482 1.00 84.31 113 SER A C 1
ATOM 892 O O . SER A 1 113 ? 6.664 6.902 -15.899 1.00 84.31 113 SER A O 1
ATOM 894 N N . GLN A 1 114 ? 4.508 6.482 -15.441 1.00 83.12 114 GLN A N 1
ATOM 895 C CA . GLN A 1 114 ? 4.027 7.808 -15.842 1.00 83.12 114 GLN A CA 1
ATOM 896 C C . GLN A 1 114 ? 4.317 8.871 -14.778 1.00 83.12 114 GLN A C 1
ATOM 898 O O . GLN A 1 114 ? 4.579 10.022 -15.109 1.00 83.12 114 GLN A O 1
ATOM 903 N N . THR A 1 115 ? 4.261 8.499 -13.496 1.00 76.62 115 THR A N 1
ATOM 904 C CA . THR A 1 115 ? 4.475 9.439 -12.383 1.00 76.62 115 THR A CA 1
ATOM 905 C C . THR A 1 115 ? 5.937 9.486 -11.920 1.00 76.62 115 THR A C 1
ATOM 907 O O . THR A 1 115 ? 6.397 10.512 -11.434 1.00 76.62 115 THR A O 1
ATOM 910 N N . HIS A 1 116 ? 6.654 8.367 -12.033 1.00 73.38 116 HIS A N 1
ATOM 911 C CA . HIS A 1 116 ? 7.982 8.114 -11.467 1.00 73.38 116 HIS A CA 1
ATOM 912 C C . HIS A 1 116 ? 8.766 7.081 -12.312 1.00 73.38 116 HIS A C 1
ATOM 914 O O . HIS A 1 116 ? 8.984 5.942 -11.867 1.00 73.38 116 HIS A O 1
ATOM 920 N N . PRO A 1 117 ? 9.199 7.451 -13.531 1.00 69.94 117 PRO A N 1
ATOM 921 C CA . PRO A 1 117 ? 9.834 6.538 -14.483 1.00 69.94 117 PRO A CA 1
ATOM 922 C C . PRO A 1 117 ? 11.104 5.876 -13.935 1.00 69.94 117 PRO A C 1
ATOM 924 O O . PRO A 1 117 ? 11.292 4.678 -14.129 1.00 69.94 117 PRO A O 1
ATOM 927 N N . GLU A 1 118 ? 11.928 6.591 -13.162 1.00 67.31 118 GLU A N 1
ATOM 928 C CA . GLU A 1 118 ? 13.187 6.054 -12.628 1.00 67.31 118 GLU A CA 1
ATOM 929 C C . GLU A 1 118 ? 13.004 5.009 -11.509 1.00 67.31 118 GLU A C 1
ATOM 931 O O . GLU A 1 118 ? 13.963 4.383 -11.061 1.00 67.31 118 GLU A O 1
ATOM 936 N N . LYS A 1 119 ? 11.772 4.811 -11.021 1.00 64.75 119 LYS A N 1
ATOM 937 C CA . LYS A 1 119 ? 11.477 3.977 -9.842 1.00 64.75 119 LYS A CA 1
ATOM 938 C C . LYS A 1 119 ? 10.622 2.746 -10.149 1.00 64.75 119 LYS A C 1
ATOM 940 O O . LYS A 1 119 ? 10.559 1.847 -9.308 1.00 64.75 119 LYS A O 1
ATOM 945 N N . ALA A 1 120 ? 10.005 2.663 -11.329 1.00 68.50 120 ALA A N 1
ATOM 946 C CA . ALA A 1 120 ? 9.092 1.579 -11.705 1.00 68.50 120 ALA A CA 1
ATOM 947 C C . ALA A 1 120 ? 9.774 0.198 -11.849 1.00 68.50 120 ALA A C 1
ATOM 949 O O . ALA A 1 120 ? 9.127 -0.840 -11.662 1.00 68.50 120 ALA A O 1
ATOM 950 N N . GLU A 1 121 ? 11.083 0.169 -12.118 1.00 74.56 121 GLU A N 1
ATOM 951 C CA . GLU A 1 121 ? 11.861 -1.068 -12.293 1.00 74.56 121 GLU A CA 1
ATOM 952 C C . GLU A 1 121 ? 11.911 -1.920 -11.014 1.00 74.56 121 GLU A C 1
ATOM 954 O O . GLU A 1 121 ? 11.839 -3.145 -11.067 1.00 74.56 121 GLU A O 1
ATOM 959 N N . ASN A 1 122 ? 11.907 -1.278 -9.843 1.00 84.94 122 ASN A N 1
ATOM 960 C CA . ASN A 1 122 ? 12.061 -1.938 -8.543 1.00 84.94 122 ASN A CA 1
ATOM 961 C C . ASN A 1 122 ? 10.729 -2.255 -7.837 1.00 84.94 122 ASN A C 1
ATOM 963 O O . ASN A 1 122 ? 10.691 -2.409 -6.612 1.00 84.94 122 ASN A O 1
ATOM 967 N N . LEU A 1 123 ? 9.622 -2.349 -8.586 1.00 90.94 123 LEU A N 1
ATOM 968 C CA . LEU A 1 123 ? 8.274 -2.558 -8.040 1.00 90.94 123 LEU A CA 1
ATOM 969 C C . LEU A 1 123 ? 8.188 -3.764 -7.091 1.00 90.94 123 LEU A C 1
ATOM 971 O O . LEU A 1 123 ? 7.589 -3.663 -6.022 1.00 90.94 123 LEU A O 1
ATOM 975 N N . GLU A 1 124 ? 8.790 -4.899 -7.450 1.00 91.69 124 GLU A N 1
ATOM 976 C CA . GLU A 1 124 ? 8.659 -6.128 -6.659 1.00 91.69 124 GLU A CA 1
ATOM 977 C C . GLU A 1 124 ? 9.262 -5.985 -5.263 1.00 91.69 124 GLU A C 1
ATOM 979 O O . GLU A 1 124 ? 8.595 -6.317 -4.281 1.00 91.69 124 GLU A O 1
ATOM 984 N N . SER A 1 125 ? 10.460 -5.409 -5.157 1.00 92.69 125 SER A N 1
ATOM 985 C CA . SER A 1 125 ? 11.119 -5.136 -3.877 1.00 92.69 125 SER A CA 1
ATOM 986 C C . SER A 1 125 ? 10.296 -4.178 -3.012 1.00 92.69 125 SER A C 1
ATOM 988 O O . SER A 1 125 ? 10.158 -4.383 -1.804 1.00 92.69 125 SER A O 1
ATOM 990 N N . ARG A 1 126 ? 9.678 -3.156 -3.623 1.00 93.31 126 ARG A N 1
ATOM 991 C CA . ARG A 1 126 ? 8.781 -2.228 -2.911 1.00 93.31 126 ARG A CA 1
ATOM 992 C C . ARG A 1 126 ? 7.510 -2.921 -2.423 1.00 93.31 126 ARG A C 1
ATOM 994 O O . ARG A 1 126 ? 7.104 -2.684 -1.289 1.00 93.31 126 ARG A O 1
ATOM 1001 N N . LEU A 1 127 ? 6.926 -3.809 -3.229 1.00 95.00 127 LEU A N 1
ATOM 1002 C CA . LEU A 1 127 ? 5.771 -4.617 -2.836 1.00 95.00 127 LEU A CA 1
ATOM 1003 C C . LEU A 1 127 ? 6.110 -5.586 -1.701 1.00 95.00 127 LEU A C 1
ATOM 1005 O O . LEU A 1 127 ? 5.327 -5.709 -0.767 1.00 95.00 127 LEU A O 1
ATOM 1009 N N . VAL A 1 128 ? 7.273 -6.250 -1.737 1.00 94.75 128 VAL A N 1
ATOM 1010 C CA . VAL A 1 128 ? 7.730 -7.111 -0.629 1.00 94.75 128 VAL A CA 1
ATOM 1011 C C . VAL A 1 128 ? 7.813 -6.311 0.671 1.00 94.75 128 VAL A C 1
ATOM 1013 O O . VAL A 1 128 ? 7.281 -6.750 1.689 1.00 94.75 128 VAL A O 1
ATOM 1016 N N . MET A 1 129 ? 8.435 -5.129 0.640 1.00 95.25 129 MET A N 1
ATOM 1017 C CA . MET A 1 129 ? 8.543 -4.264 1.818 1.00 95.25 129 MET A CA 1
ATOM 1018 C C . MET A 1 129 ? 7.169 -3.812 2.330 1.00 95.25 129 MET A C 1
ATOM 1020 O O . MET A 1 129 ? 6.922 -3.866 3.533 1.00 95.25 129 MET A O 1
ATOM 1024 N N . LEU A 1 130 ? 6.279 -3.390 1.429 1.00 96.44 130 LEU A N 1
ATOM 1025 C CA . LEU A 1 130 ? 4.933 -2.941 1.778 1.00 96.44 130 LEU A CA 1
ATOM 1026 C C . LEU A 1 130 ? 4.109 -4.061 2.422 1.00 96.44 130 LEU A C 1
ATOM 1028 O O . LEU A 1 130 ? 3.501 -3.843 3.463 1.00 96.44 130 LEU A O 1
ATOM 1032 N N . ILE A 1 131 ? 4.130 -5.263 1.841 1.00 96.25 131 ILE A N 1
ATOM 1033 C CA . ILE A 1 131 ? 3.421 -6.433 2.378 1.00 96.25 131 ILE A CA 1
ATOM 1034 C C . ILE A 1 131 ? 3.927 -6.771 3.781 1.00 96.25 131 ILE A C 1
ATOM 1036 O O . ILE A 1 131 ? 3.121 -6.984 4.681 1.00 96.25 131 ILE A O 1
ATOM 1040 N N . ARG A 1 132 ? 5.252 -6.771 3.989 1.00 96.25 132 ARG A N 1
ATOM 1041 C CA . ARG A 1 132 ? 5.845 -7.020 5.313 1.00 96.25 132 ARG A CA 1
ATOM 1042 C C . ARG A 1 132 ? 5.393 -5.986 6.343 1.00 96.25 132 ARG A C 1
ATOM 1044 O O . ARG A 1 132 ? 5.004 -6.372 7.431 1.00 96.25 132 ARG A O 1
ATOM 1051 N N . ARG A 1 133 ? 5.393 -4.697 5.990 1.00 96.69 133 ARG A N 1
ATOM 1052 C CA . ARG A 1 133 ? 4.945 -3.617 6.887 1.00 96.69 133 ARG A CA 1
ATOM 1053 C C . ARG A 1 133 ? 3.449 -3.662 7.181 1.00 96.69 133 ARG A C 1
ATOM 1055 O O . ARG A 1 133 ? 3.039 -3.338 8.283 1.00 96.69 133 ARG A O 1
ATOM 1062 N N . LEU A 1 134 ? 2.630 -4.064 6.212 1.00 96.38 134 LEU A N 1
ATOM 1063 C CA . LEU A 1 134 ? 1.190 -4.222 6.413 1.00 96.38 134 LEU A CA 1
ATOM 1064 C C . LEU A 1 134 ? 0.832 -5.466 7.234 1.00 96.38 134 LEU A C 1
ATOM 1066 O O . LEU A 1 134 ? -0.247 -5.504 7.811 1.00 96.38 134 LEU A O 1
ATOM 1070 N N . ALA A 1 135 ? 1.714 -6.464 7.321 1.00 94.44 135 ALA A N 1
ATOM 1071 C CA . ALA A 1 135 ? 1.478 -7.650 8.143 1.00 94.44 135 ALA A CA 1
ATOM 1072 C C . ALA A 1 135 ? 1.369 -7.323 9.645 1.00 94.44 135 ALA A C 1
ATOM 1074 O O . ALA A 1 135 ? 0.679 -8.041 10.367 1.00 94.44 135 ALA A O 1
ATOM 1075 N N . ASP A 1 136 ? 1.975 -6.216 10.087 1.00 94.44 136 ASP A N 1
ATOM 1076 C CA . ASP A 1 136 ? 1.868 -5.709 11.460 1.00 94.44 136 ASP A CA 1
ATOM 1077 C C . ASP A 1 136 ? 0.453 -5.170 11.777 1.00 94.44 136 ASP A C 1
ATOM 1079 O O . ASP A 1 136 ? 0.070 -5.034 12.940 1.00 94.44 136 ASP A O 1
ATOM 1083 N N . PHE A 1 137 ? -0.370 -4.914 10.751 1.00 92.69 137 PHE A N 1
ATOM 1084 C CA . PHE A 1 137 ? -1.730 -4.397 10.887 1.00 92.69 137 PHE A CA 1
ATOM 1085 C C . PHE A 1 137 ? -2.770 -5.513 10.698 1.00 92.69 137 PHE A C 1
ATOM 1087 O O . PHE A 1 137 ? -2.817 -6.218 9.690 1.00 92.69 137 PHE A O 1
ATOM 1094 N N . LYS A 1 138 ? -3.679 -5.664 11.670 1.00 89.44 138 LYS A N 1
ATOM 1095 C CA . LYS A 1 138 ? -4.699 -6.734 11.647 1.00 89.44 138 LYS A CA 1
ATOM 1096 C C . LYS A 1 138 ? -5.815 -6.494 10.629 1.00 89.44 138 LYS A C 1
ATOM 1098 O O . LYS A 1 138 ? -6.317 -7.438 10.020 1.00 89.44 138 LYS A O 1
ATOM 1103 N N . ASP A 1 139 ? -6.224 -5.238 10.475 1.00 93.12 139 ASP A N 1
ATOM 1104 C CA . ASP A 1 139 ? -7.439 -4.873 9.741 1.00 93.12 139 ASP A CA 1
ATOM 1105 C C . ASP A 1 139 ? -7.163 -4.372 8.304 1.00 93.12 139 ASP A C 1
ATOM 1107 O O . ASP A 1 139 ? -8.103 -4.040 7.583 1.00 93.12 139 ASP A O 1
ATOM 1111 N N . LEU A 1 140 ? -5.893 -4.327 7.881 1.00 95.25 140 LEU A N 1
ATOM 1112 C CA . LEU A 1 140 ? -5.457 -3.812 6.581 1.00 95.25 140 LEU A CA 1
ATOM 1113 C C . LEU A 1 140 ? -4.217 -4.576 6.100 1.00 95.25 140 LEU A C 1
ATOM 1115 O O . LEU A 1 140 ? -3.153 -4.454 6.699 1.00 95.25 140 LEU A O 1
ATOM 1119 N N . ARG A 1 141 ? -4.341 -5.342 5.012 1.00 96.81 141 ARG A N 1
ATOM 1120 C CA . ARG A 1 141 ? -3.259 -6.181 4.474 1.00 96.81 141 ARG A CA 1
ATOM 1121 C C . ARG A 1 141 ? -3.197 -6.146 2.953 1.00 96.81 141 ARG A C 1
ATOM 1123 O O . ARG A 1 141 ? -4.179 -5.837 2.284 1.00 96.81 141 ARG A O 1
ATOM 1130 N N . ILE A 1 142 ? -2.040 -6.516 2.412 1.00 96.94 142 ILE A N 1
ATOM 1131 C CA . ILE A 1 142 ? -1.883 -6.870 0.999 1.00 96.94 142 ILE A CA 1
ATOM 1132 C C . ILE A 1 142 ? -1.393 -8.312 0.925 1.00 96.94 142 ILE A C 1
ATOM 1134 O O . ILE A 1 142 ? -0.381 -8.664 1.526 1.00 96.94 142 ILE A O 1
ATOM 1138 N N . GLU A 1 143 ? -2.099 -9.134 0.160 1.00 95.50 143 GLU A N 1
ATOM 1139 C CA . GLU A 1 143 ? -1.820 -10.557 -0.007 1.00 95.50 143 GLU A CA 1
ATOM 1140 C C . GLU A 1 143 ? -1.384 -10.844 -1.446 1.00 95.50 143 GLU A C 1
ATOM 1142 O O . GLU A 1 143 ? -1.876 -10.235 -2.397 1.00 95.50 143 GLU A O 1
ATOM 1147 N N . ARG A 1 144 ? -0.444 -11.777 -1.629 1.00 95.56 144 ARG A N 1
ATOM 1148 C CA . ARG A 1 144 ? -0.068 -12.266 -2.964 1.00 95.56 144 ARG A CA 1
ATOM 1149 C C . ARG A 1 144 ? -1.020 -13.389 -3.348 1.00 95.56 144 ARG A C 1
ATOM 1151 O O . ARG A 1 144 ? -1.023 -14.423 -2.692 1.00 95.56 144 ARG A O 1
ATOM 1158 N N . ILE A 1 145 ? -1.791 -13.187 -4.413 1.00 95.50 145 ILE A N 1
ATOM 1159 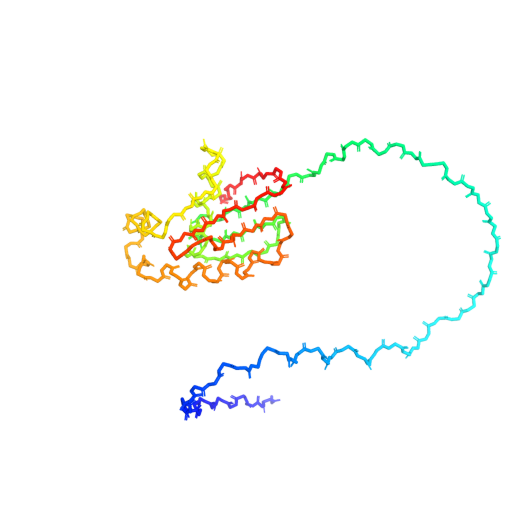C CA . ILE A 1 145 ? -2.790 -14.165 -4.877 1.00 95.50 145 ILE A CA 1
ATOM 1160 C C . ILE A 1 145 ? -2.289 -15.007 -6.057 1.00 95.50 145 ILE A C 1
ATOM 1162 O O . ILE A 1 145 ? -2.732 -16.134 -6.240 1.00 95.50 145 ILE A O 1
ATOM 1166 N N . ALA A 1 146 ? -1.356 -14.478 -6.854 1.00 94.19 146 ALA A N 1
ATOM 1167 C CA . ALA A 1 146 ? -0.661 -15.200 -7.918 1.00 94.19 146 ALA A CA 1
ATOM 1168 C C . ALA A 1 146 ? 0.651 -14.481 -8.270 1.00 94.19 146 ALA A C 1
ATOM 1170 O O . ALA A 1 146 ? 0.921 -13.372 -7.792 1.00 94.19 146 ALA A O 1
ATOM 1171 N N . ARG A 1 147 ? 1.467 -15.074 -9.150 1.00 91.06 147 ARG A N 1
ATOM 1172 C CA . ARG A 1 147 ? 2.648 -14.389 -9.690 1.00 91.06 147 ARG A CA 1
ATOM 1173 C C . ARG A 1 147 ? 2.222 -13.074 -10.347 1.00 91.06 147 ARG A C 1
ATOM 1175 O O . ARG A 1 147 ? 1.384 -13.061 -11.243 1.00 91.06 147 ARG A O 1
ATOM 1182 N N . GLY A 1 148 ? 2.796 -11.968 -9.879 1.00 93.12 148 GLY A N 1
ATOM 1183 C CA . GLY A 1 148 ? 2.480 -10.636 -10.386 1.00 93.12 148 GLY A CA 1
ATOM 1184 C C . GLY A 1 148 ? 1.058 -10.151 -10.088 1.00 93.12 148 GLY A C 1
ATOM 1185 O O . GLY A 1 148 ? 0.601 -9.246 -10.778 1.00 93.12 148 GLY A O 1
ATOM 1186 N N . LYS A 1 149 ? 0.348 -10.738 -9.114 1.00 96.50 149 LYS A N 1
ATOM 1187 C CA . LYS A 1 149 ? -0.976 -10.278 -8.677 1.00 96.50 149 LYS A CA 1
ATOM 1188 C C . LYS A 1 149 ? -1.054 -10.170 -7.160 1.00 96.50 149 LYS A C 1
ATOM 1190 O O . LYS A 1 149 ? -0.631 -11.075 -6.436 1.00 96.50 149 LYS A O 1
ATOM 1195 N N . ILE A 1 150 ? -1.646 -9.081 -6.693 1.00 97.38 150 ILE A N 1
ATOM 1196 C CA . ILE A 1 150 ? -1.878 -8.807 -5.278 1.00 97.38 150 ILE A CA 1
ATOM 1197 C C . ILE A 1 150 ? -3.354 -8.502 -5.027 1.00 97.38 150 ILE A C 1
ATOM 1199 O O . ILE A 1 150 ? -4.065 -8.048 -5.925 1.00 97.38 150 ILE A O 1
ATOM 1203 N N . ARG A 1 151 ? -3.799 -8.719 -3.792 1.00 97.62 151 ARG A N 1
ATOM 1204 C CA . ARG A 1 151 ? -5.122 -8.328 -3.315 1.00 97.62 151 ARG A CA 1
ATOM 1205 C C . ARG A 1 151 ? -4.997 -7.467 -2.065 1.00 97.62 151 ARG A C 1
ATOM 1207 O O . ARG A 1 151 ? -4.274 -7.828 -1.141 1.00 97.62 151 ARG A O 1
ATOM 1214 N N . LEU A 1 152 ? -5.705 -6.346 -2.038 1.00 97.88 152 LEU A N 1
ATOM 1215 C CA . LEU A 1 152 ? -5.921 -5.537 -0.848 1.00 97.88 152 LEU A CA 1
ATOM 1216 C C . LEU A 1 152 ? -7.045 -6.166 -0.016 1.00 97.88 152 LEU A C 1
ATOM 1218 O O . LEU A 1 152 ? -8.143 -6.397 -0.521 1.00 97.88 152 LEU A O 1
ATOM 1222 N N . VAL A 1 153 ? -6.770 -6.411 1.262 1.00 96.94 153 VAL A N 1
ATOM 1223 C CA . VAL A 1 153 ? -7.731 -6.932 2.236 1.00 96.94 153 VAL A CA 1
ATOM 1224 C C . VAL A 1 153 ? -7.964 -5.869 3.299 1.00 96.94 153 VAL A C 1
ATOM 1226 O O . VAL A 1 153 ? -7.039 -5.466 4.005 1.00 96.94 153 VAL A O 1
ATOM 1229 N N . VAL A 1 154 ? -9.211 -5.417 3.402 1.00 96.06 154 VAL A N 1
ATOM 1230 C CA . VAL A 1 154 ? -9.647 -4.362 4.319 1.00 96.06 154 VAL A CA 1
ATOM 1231 C C . VAL A 1 154 ? -10.783 -4.918 5.171 1.00 96.06 154 VAL A C 1
ATOM 1233 O O . VAL A 1 154 ? -11.857 -5.210 4.657 1.00 96.06 154 VAL A O 1
ATOM 1236 N N . ASN A 1 155 ? -10.548 -5.080 6.474 1.00 93.56 155 ASN A N 1
ATOM 1237 C CA . ASN A 1 155 ? -11.514 -5.696 7.397 1.00 93.56 155 ASN A CA 1
ATOM 1238 C C . ASN A 1 155 ? -12.363 -4.667 8.160 1.00 93.56 155 ASN A C 1
ATOM 1240 O O . ASN A 1 155 ? -13.249 -5.035 8.931 1.00 93.56 155 ASN A O 1
ATOM 1244 N N . ARG A 1 156 ? -12.072 -3.372 7.994 1.00 93.00 156 ARG A N 1
ATOM 1245 C CA . ARG A 1 156 ? -12.790 -2.252 8.618 1.00 93.00 156 ARG A CA 1
ATOM 1246 C C . ARG A 1 156 ? -12.887 -1.082 7.648 1.00 93.00 156 ARG A C 1
ATOM 1248 O O . ARG A 1 156 ? -11.982 -0.926 6.835 1.00 93.00 156 ARG A O 1
ATOM 1255 N N . PRO A 1 157 ? -13.907 -0.219 7.768 1.00 92.94 157 PRO A N 1
ATOM 1256 C CA . PRO A 1 157 ? -13.971 1.015 6.992 1.00 92.94 157 PRO A CA 1
ATOM 1257 C C . PRO A 1 157 ? -12.664 1.810 7.098 1.00 92.94 157 PRO A C 1
ATOM 1259 O O . PRO A 1 157 ? -12.056 1.853 8.166 1.00 92.94 157 PRO A O 1
ATOM 1262 N N . THR A 1 158 ? -12.231 2.434 6.006 1.00 95.00 158 THR A N 1
ATOM 1263 C CA . THR A 1 158 ? -11.000 3.236 5.940 1.00 95.00 158 THR A CA 1
ATOM 1264 C C . THR A 1 158 ? -11.337 4.683 5.615 1.00 95.00 158 THR A C 1
ATOM 1266 O O . THR A 1 158 ? -12.154 4.933 4.735 1.00 95.00 158 THR A O 1
ATOM 1269 N N . GLU A 1 159 ? -10.666 5.622 6.268 1.00 96.50 159 GLU A N 1
ATOM 1270 C CA . GLU A 1 159 ? -10.756 7.059 6.012 1.00 96.50 159 GLU A CA 1
ATOM 1271 C C . GLU A 1 159 ? -9.415 7.541 5.444 1.00 96.50 159 GLU A C 1
ATOM 1273 O O . GLU A 1 159 ? -8.370 7.314 6.057 1.00 96.50 159 GLU A O 1
ATOM 1278 N N . LEU A 1 160 ? -9.429 8.177 4.269 1.00 97.19 160 LEU A N 1
ATOM 1279 C CA . LEU A 1 160 ? -8.223 8.677 3.602 1.00 97.19 160 LEU A CA 1
ATOM 1280 C C . LEU A 1 160 ? -8.059 10.177 3.865 1.00 97.19 160 LEU A C 1
ATOM 1282 O O . LEU A 1 160 ? -8.988 10.951 3.659 1.00 97.19 160 LEU A O 1
ATOM 1286 N N . ILE A 1 161 ? -6.859 10.584 4.276 1.00 96.81 161 ILE A N 1
ATOM 1287 C CA . ILE A 1 161 ? -6.513 11.971 4.601 1.00 96.81 161 ILE A CA 1
ATOM 1288 C C . ILE A 1 161 ? -5.218 12.343 3.870 1.00 96.81 161 ILE A C 1
ATOM 1290 O O . ILE A 1 161 ? -4.193 11.683 4.052 1.00 96.81 161 ILE A O 1
ATOM 1294 N N . GLU A 1 162 ? -5.227 13.423 3.091 1.00 93.62 162 GLU A N 1
ATOM 1295 C CA 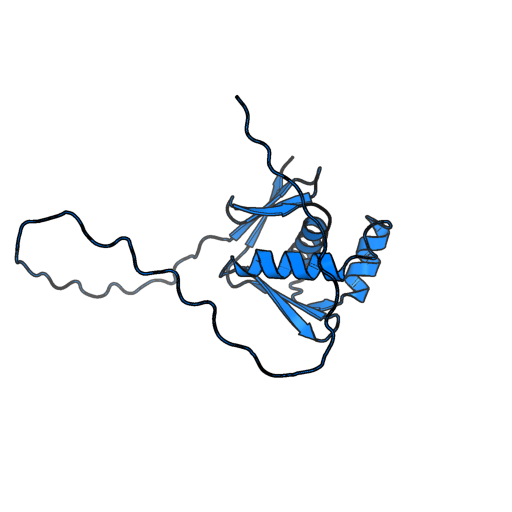. GLU A 1 162 ? -3.998 14.042 2.575 1.00 93.62 162 GLU A CA 1
ATOM 1296 C C . GLU A 1 162 ? -3.617 15.226 3.464 1.00 93.62 162 GLU A C 1
ATOM 1298 O O . GLU A 1 162 ? -4.400 16.154 3.654 1.00 93.62 162 GLU A O 1
ATOM 1303 N N . ALA A 1 163 ? -2.427 15.162 4.059 1.00 87.25 163 ALA A N 1
ATOM 1304 C CA . ALA A 1 163 ? -1.892 16.211 4.916 1.00 87.25 163 ALA A CA 1
ATOM 1305 C C . ALA A 1 163 ? -1.086 17.214 4.078 1.00 87.25 163 ALA A C 1
ATOM 1307 O O . ALA A 1 163 ? -0.158 16.810 3.375 1.00 87.25 163 ALA A O 1
ATOM 1308 N N . GLY A 1 164 ? -1.462 18.493 4.158 1.00 75.56 164 GLY A N 1
ATOM 1309 C CA . GLY A 1 164 ? -0.766 19.627 3.535 1.00 75.56 164 GLY A CA 1
ATOM 1310 C C . GLY A 1 164 ? 0.371 20.174 4.382 1.00 75.56 164 GLY A C 1
ATOM 1311 O O . GLY A 1 164 ? 0.286 20.057 5.626 1.00 75.56 164 GLY A O 1
#

Sequence (164 aa):
MGVIFLDSELQDLTGLDDETSRSAFITHIEAAMELAIGVPHGELAAPLTPLSEAPSSRQPIKIRRFPRNDVIFVNGEYLIKGLAGVIFWKVIQDYHRLGRTEFSNLELRLELSQTHPEKAENLESRLVMLIRRLADFKDLRIERIARGKIRLVVNRPTELIEAG

pLDDT: mean 75.72, std 23.74, range [31.97, 97.88]

Foldseek 3Di:
DDDDDDDDDDDDDDDDDDPDDDDDDPDDPDPDPDDDDDDDDDDDDDDDDDDDDDPPQPDAWEWEAAVVWLWIDTVNHTQDTHPLSVLVVVQVVCCVPPVDFKDFLVVSLVVCCVVPVPCSVCSVVSVVSNQVSCVVPDQWHWADPDVRMIGTGGNGHHDYHYDD

Radius of gyration: 23.62 Å; chains: 1; bounding box: 62×48×66 Å

Organism: NCBI:txid2530451

Secondary structure (DSSP, 8-state):
------------------------------S--------------------------PPPEEEEEETTTTEEEETTEEEE-THHHHHHHHHHHHHHHH---EEEHHHHHHHHHHH-GGGGGGHHHHHHHHHHHHTT-SSEEEEEEETTEEEEEESS-EEEEE--